Protein AF-A0A1I1GE99-F1 (afdb_monomer_lite)

pLDDT: mean 82.21, std 14.39, range [50.06, 95.56]

Secondary structure (DSSP, 8-state):
-BHHHHHHHHHHHHHHTT--HHHHHHHHHHHHHHHHHHHHHH---BGGG--HHHHHHHHHHHHHTT--GGGGHHHHHHHHHHHT-

Structure (mmCIF, N/CA/C/O backbone):
data_AF-A0A1I1GE99-F1
#
_entry.id   AF-A0A1I1GE99-F1
#
loop_
_atom_site.group_PDB
_atom_site.id
_atom_site.type_symbol
_atom_site.label_atom_id
_atom_site.label_alt_id
_atom_site.label_comp_id
_atom_site.label_asym_id
_atom_site.label_entity_id
_atom_site.label_seq_id
_atom_site.pdbx_PDB_ins_code
_atom_site.Cartn_x
_atom_site.Cartn_y
_atom_site.Cartn_z
_atom_site.occupancy
_atom_site.B_iso_or_equiv
_atom_site.auth_seq_id
_atom_site.auth_comp_id
_atom_site.auth_asym_id
_atom_site.auth_atom_id
_atom_site.pdbx_PDB_model_num
ATOM 1 N N . MET A 1 1 ? -12.408 -6.696 -5.940 1.00 84.50 1 MET A N 1
ATOM 2 C CA . MET A 1 1 ? -11.119 -7.347 -6.263 1.00 84.50 1 MET A CA 1
ATOM 3 C C . MET A 1 1 ? -10.239 -7.312 -5.026 1.00 84.50 1 MET A C 1
ATOM 5 O O . MET A 1 1 ? -10.243 -6.299 -4.326 1.00 84.50 1 MET A O 1
ATOM 9 N N . LEU A 1 2 ? -9.508 -8.388 -4.712 1.00 90.75 2 LEU A N 1
ATOM 10 C CA . LEU A 1 2 ? -8.603 -8.342 -3.562 1.00 90.75 2 LEU A CA 1
ATOM 11 C C . LEU A 1 2 ? -7.494 -7.331 -3.842 1.00 90.75 2 LEU A C 1
ATOM 13 O O . LEU A 1 2 ? -6.961 -7.254 -4.946 1.00 90.75 2 LEU A O 1
ATOM 17 N N . PHE A 1 3 ? -7.133 -6.548 -2.830 1.00 87.81 3 PHE A N 1
ATOM 18 C CA . PHE A 1 3 ? -6.049 -5.578 -2.960 1.00 87.81 3 PHE A CA 1
ATOM 19 C C . PHE A 1 3 ? -4.717 -6.256 -3.316 1.00 87.81 3 PHE A C 1
ATOM 21 O O . PHE A 1 3 ? -3.885 -5.668 -3.997 1.00 87.81 3 PHE A O 1
ATOM 28 N N . GLU A 1 4 ? -4.523 -7.500 -2.879 1.00 88.25 4 GLU A N 1
ATOM 29 C CA . GLU A 1 4 ? -3.343 -8.299 -3.204 1.00 88.25 4 GLU A CA 1
ATOM 30 C C . GLU A 1 4 ? -3.206 -8.575 -4.704 1.00 88.25 4 GLU A C 1
ATOM 32 O O . GLU A 1 4 ? -2.139 -8.308 -5.251 1.00 88.25 4 GLU A O 1
ATOM 37 N N . ASP A 1 5 ? -4.282 -8.985 -5.375 1.00 89.00 5 ASP A N 1
ATOM 38 C CA . ASP A 1 5 ? -4.265 -9.276 -6.816 1.00 89.00 5 ASP A CA 1
ATOM 39 C C . ASP A 1 5 ? -3.827 -8.040 -7.625 1.00 89.00 5 ASP A C 1
ATOM 41 O O . ASP A 1 5 ? -3.002 -8.114 -8.534 1.00 89.00 5 ASP A O 1
ATOM 45 N N . VAL A 1 6 ? -4.308 -6.862 -7.218 1.00 88.06 6 VAL A N 1
ATOM 46 C CA . VAL A 1 6 ? -3.966 -5.565 -7.828 1.00 88.06 6 VAL A CA 1
ATOM 47 C C . VAL A 1 6 ? -2.494 -5.223 -7.637 1.00 88.06 6 VAL A C 1
ATOM 49 O O . VAL A 1 6 ? -1.843 -4.670 -8.526 1.00 88.06 6 VAL A O 1
ATOM 52 N N . LEU A 1 7 ? -1.956 -5.518 -6.452 1.00 87.38 7 LEU A N 1
ATOM 53 C CA . LEU A 1 7 ? -0.544 -5.300 -6.166 1.00 87.38 7 LEU A CA 1
ATOM 54 C C . LEU A 1 7 ? 0.337 -6.217 -7.016 1.00 87.38 7 LEU A C 1
ATOM 56 O O . LEU A 1 7 ? 1.386 -5.771 -7.485 1.00 87.38 7 LEU A O 1
ATOM 60 N N . GLU A 1 8 ? -0.073 -7.466 -7.226 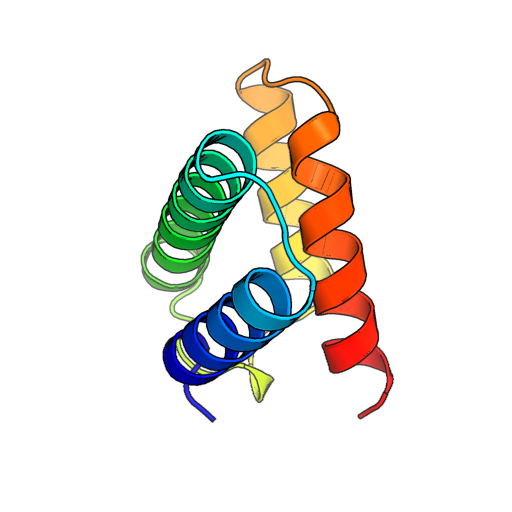1.00 89.25 8 GLU A N 1
ATOM 61 C CA . GLU A 1 8 ? 0.635 -8.396 -8.106 1.00 89.25 8 GLU A CA 1
ATOM 62 C C . GLU A 1 8 ? 0.618 -7.916 -9.558 1.00 89.25 8 GLU A C 1
ATOM 64 O O . GLU A 1 8 ? 1.681 -7.824 -10.178 1.00 89.25 8 GLU A O 1
ATOM 69 N N . GLU A 1 9 ? -0.543 -7.507 -10.074 1.00 88.44 9 GLU A N 1
ATOM 70 C CA . GLU A 1 9 ? -0.682 -6.948 -11.423 1.00 88.44 9 GLU A CA 1
ATOM 71 C C . GLU A 1 9 ? 0.221 -5.721 -11.623 1.00 88.44 9 GLU A C 1
ATOM 73 O O . GLU A 1 9 ? 0.998 -5.641 -12.582 1.00 88.44 9 GLU A O 1
ATOM 78 N N . TYR A 1 10 ? 0.201 -4.785 -10.671 1.00 85.94 10 TYR A N 1
ATOM 79 C CA . TYR A 1 10 ? 1.079 -3.621 -10.714 1.00 85.94 10 TYR A CA 1
ATOM 80 C C . TYR A 1 10 ? 2.561 -4.020 -10.713 1.00 85.94 10 TYR A C 1
ATOM 82 O O . TYR A 1 10 ? 3.382 -3.381 -11.383 1.00 85.94 10 TYR A O 1
ATOM 90 N N . MET A 1 11 ? 2.926 -5.086 -9.992 1.00 87.75 11 MET A N 1
ATOM 91 C CA . MET A 1 11 ? 4.301 -5.572 -9.972 1.00 87.75 11 MET A CA 1
ATOM 92 C C . MET A 1 11 ? 4.734 -6.181 -11.297 1.00 87.75 11 MET A C 1
ATOM 94 O O . MET A 1 11 ? 5.836 -5.859 -11.750 1.00 87.75 11 MET A O 1
ATOM 98 N N . TYR A 1 12 ? 3.871 -6.948 -11.959 1.00 91.12 12 TYR A N 1
ATOM 99 C CA . TYR A 1 12 ? 4.117 -7.411 -13.324 1.00 91.12 12 TYR A CA 1
ATOM 100 C C . TYR A 1 12 ? 4.290 -6.243 -14.295 1.00 91.12 12 TYR A C 1
ATOM 102 O O . TYR A 1 12 ? 5.259 -6.203 -15.055 1.00 91.12 12 TYR A O 1
ATOM 110 N N . HIS A 1 13 ? 3.422 -5.234 -14.218 1.00 88.56 13 HIS A N 1
ATOM 111 C CA . HIS A 1 13 ? 3.544 -4.029 -15.035 1.00 88.56 13 HIS A CA 1
ATOM 112 C C . HIS A 1 13 ? 4.866 -3.276 -14.775 1.00 88.56 13 HIS A C 1
ATOM 114 O O . HIS A 1 13 ? 5.503 -2.785 -15.710 1.00 88.56 13 HIS A O 1
ATOM 120 N N . CYS A 1 14 ? 5.342 -3.209 -13.526 1.00 87.12 14 CYS A N 1
ATOM 121 C CA . CYS A 1 14 ? 6.667 -2.663 -13.234 1.00 87.12 14 CYS A CA 1
ATOM 122 C C . CYS A 1 14 ? 7.801 -3.516 -13.831 1.00 87.12 14 CYS A C 1
ATOM 124 O O . CYS A 1 14 ? 8.762 -2.965 -14.369 1.00 87.12 14 CYS A O 1
ATOM 126 N N . GLN A 1 15 ? 7.710 -4.843 -13.786 1.00 89.94 15 GLN A N 1
ATOM 127 C CA . GLN A 1 15 ? 8.718 -5.692 -14.428 1.00 89.94 15 GLN A CA 1
ATOM 128 C C . GLN A 1 15 ? 8.763 -5.450 -15.940 1.00 89.94 15 GLN A C 1
ATOM 130 O O . GLN A 1 15 ? 9.843 -5.236 -16.485 1.00 89.94 15 GLN A O 1
ATOM 135 N N . ALA A 1 16 ? 7.601 -5.373 -16.593 1.00 92.94 16 ALA A N 1
ATOM 136 C CA . ALA A 1 16 ? 7.499 -5.085 -18.023 1.00 92.94 16 ALA A CA 1
ATOM 137 C C . ALA A 1 16 ? 8.074 -3.706 -18.399 1.00 92.94 16 ALA A C 1
ATOM 139 O O . ALA A 1 16 ? 8.665 -3.547 -19.463 1.00 92.94 16 ALA A O 1
ATOM 140 N N . LYS A 1 17 ? 7.964 -2.711 -17.507 1.00 92.50 17 LYS A N 1
ATOM 141 C CA . LYS A 1 17 ? 8.567 -1.377 -17.683 1.00 92.50 17 LYS A CA 1
ATOM 142 C C . LYS A 1 17 ? 10.084 -1.326 -17.471 1.00 92.50 17 LYS A C 1
ATOM 144 O O . LYS A 1 17 ? 10.665 -0.254 -17.622 1.00 92.50 17 LYS A O 1
ATOM 149 N N . GLY A 1 18 ? 10.729 -2.435 -17.107 1.00 92.56 18 GLY A N 1
ATOM 150 C CA . GLY A 1 18 ? 12.183 -2.499 -16.948 1.00 92.56 18 GLY A CA 1
ATOM 151 C C . GLY A 1 18 ? 12.709 -1.797 -15.692 1.00 92.56 18 GLY A C 1
ATOM 152 O O . GLY A 1 18 ? 13.843 -1.319 -15.677 1.00 92.56 18 GLY A O 1
ATOM 153 N N . TYR A 1 19 ? 11.908 -1.703 -14.623 1.00 89.94 19 TYR A N 1
ATOM 154 C CA . TYR A 1 19 ? 12.419 -1.206 -13.342 1.00 89.94 19 TYR A CA 1
ATOM 155 C C . TYR A 1 19 ? 13.542 -2.113 -12.816 1.00 89.94 19 TYR A C 1
ATOM 157 O O . TYR A 1 19 ? 13.438 -3.337 -12.853 1.00 89.94 19 TYR A O 1
ATOM 165 N N . THR A 1 20 ? 14.597 -1.505 -12.260 1.00 93.62 20 THR A N 1
ATOM 166 C CA . THR A 1 20 ? 15.730 -2.257 -11.693 1.00 93.62 20 THR A CA 1
ATOM 167 C C . THR A 1 20 ? 15.287 -3.190 -10.565 1.00 93.62 20 THR A C 1
ATOM 169 O O . THR A 1 20 ? 14.332 -2.896 -9.839 1.00 93.62 20 THR A O 1
ATOM 172 N N . GLU A 1 21 ? 16.035 -4.269 -10.329 1.00 92.25 21 GLU A N 1
ATOM 173 C CA . GLU A 1 21 ? 15.776 -5.198 -9.220 1.00 92.25 21 GLU A CA 1
ATOM 174 C C . GLU A 1 21 ? 15.723 -4.494 -7.858 1.00 92.25 21 GLU A C 1
ATOM 176 O O . GLU A 1 21 ? 14.854 -4.782 -7.032 1.00 92.25 21 GLU A O 1
ATOM 181 N N . LYS A 1 22 ? 16.606 -3.509 -7.639 1.00 91.19 22 LYS A N 1
ATOM 182 C CA . LYS A 1 22 ? 16.607 -2.681 -6.426 1.00 91.19 22 LYS A CA 1
ATOM 183 C C . LYS A 1 22 ? 15.291 -1.918 -6.280 1.00 91.19 22 LYS A C 1
ATOM 185 O O . LYS A 1 22 ? 14.702 -1.905 -5.199 1.00 91.19 22 LYS A O 1
ATOM 190 N N . THR A 1 23 ? 14.806 -1.308 -7.361 1.00 87.50 23 THR A N 1
ATOM 191 C CA . THR A 1 23 ? 13.517 -0.607 -7.368 1.00 87.50 23 THR A CA 1
ATOM 192 C C . THR A 1 23 ? 12.360 -1.571 -7.115 1.00 87.50 23 THR A C 1
ATOM 194 O O . THR A 1 23 ? 11.494 -1.272 -6.295 1.00 87.50 23 THR A O 1
ATOM 197 N N . MET A 1 24 ? 12.367 -2.742 -7.752 1.00 90.50 24 MET A N 1
ATOM 198 C CA . MET A 1 24 ? 11.357 -3.782 -7.550 1.00 90.50 24 MET A CA 1
ATOM 199 C C . MET A 1 24 ? 11.314 -4.267 -6.099 1.00 90.50 24 MET A C 1
ATOM 201 O O . MET A 1 24 ? 10.237 -4.374 -5.517 1.00 90.50 24 MET A O 1
ATOM 205 N N . LYS A 1 25 ? 12.477 -4.510 -5.482 1.00 91.19 25 LYS A N 1
ATOM 206 C CA . LYS A 1 25 ? 12.584 -4.914 -4.074 1.00 91.19 25 LYS A CA 1
ATOM 207 C C . LYS A 1 25 ? 11.997 -3.858 -3.137 1.00 91.19 25 LYS A C 1
ATOM 209 O O . LYS A 1 25 ? 11.221 -4.201 -2.247 1.00 91.19 25 LYS A O 1
ATOM 214 N N . ASN A 1 26 ? 12.316 -2.584 -3.368 1.00 86.31 26 ASN A N 1
ATOM 215 C CA . ASN A 1 26 ? 11.779 -1.480 -2.571 1.00 86.31 26 ASN A CA 1
ATOM 216 C C . ASN A 1 26 ? 10.252 -1.380 -2.694 1.00 86.31 26 ASN A C 1
ATOM 218 O O . ASN A 1 26 ? 9.568 -1.252 -1.683 1.00 86.31 26 ASN A O 1
ATOM 222 N N . LYS A 1 27 ? 9.713 -1.505 -3.913 1.00 86.50 27 LYS A N 1
ATOM 223 C CA . LYS A 1 27 ? 8.264 -1.485 -4.159 1.00 86.50 27 LYS A CA 1
ATOM 224 C C . LYS A 1 27 ? 7.540 -2.632 -3.461 1.00 86.50 27 LYS A C 1
ATOM 226 O O . LYS A 1 27 ? 6.588 -2.383 -2.730 1.00 86.50 27 LYS A O 1
ATOM 231 N N . ARG A 1 28 ? 8.028 -3.872 -3.603 1.00 89.00 28 ARG A N 1
ATOM 232 C CA . ARG A 1 28 ? 7.456 -5.038 -2.899 1.00 89.00 28 ARG A CA 1
ATOM 233 C C . ARG A 1 28 ? 7.421 -4.825 -1.388 1.00 89.00 28 ARG A C 1
ATOM 235 O O . ARG A 1 28 ? 6.427 -5.148 -0.744 1.00 89.00 28 ARG A O 1
ATOM 242 N N . GLN A 1 29 ? 8.496 -4.275 -0.826 1.00 89.31 29 GLN A N 1
ATOM 243 C CA . GLN A 1 29 ? 8.573 -4.014 0.607 1.00 89.31 29 GLN A CA 1
ATOM 244 C C . GLN A 1 29 ? 7.553 -2.961 1.055 1.00 89.31 29 GLN A C 1
ATOM 246 O O . GLN A 1 29 ? 6.880 -3.165 2.066 1.00 89.31 29 GLN A O 1
ATOM 251 N N . GLU A 1 30 ? 7.408 -1.867 0.307 1.00 86.62 30 GLU A N 1
ATOM 252 C CA . GLU A 1 30 ? 6.420 -0.827 0.611 1.00 86.62 30 GLU A CA 1
ATOM 253 C C . GLU A 1 30 ? 4.990 -1.378 0.523 1.00 86.62 30 GLU A C 1
ATOM 255 O O . GLU A 1 30 ? 4.195 -1.200 1.445 1.00 86.62 30 GLU A O 1
ATOM 260 N N . TYR A 1 31 ? 4.673 -2.138 -0.527 1.00 87.81 31 TYR A N 1
ATOM 261 C CA . TYR A 1 31 ? 3.341 -2.719 -0.698 1.00 87.81 31 TYR A CA 1
ATOM 262 C C . TYR A 1 31 ? 3.002 -3.771 0.347 1.00 87.81 31 TYR A C 1
ATOM 264 O O . TYR A 1 31 ? 1.875 -3.796 0.840 1.00 87.81 31 TYR A O 1
ATOM 272 N N . LYS A 1 32 ? 3.977 -4.583 0.765 1.00 90.19 32 LYS A N 1
ATOM 273 C CA . LYS A 1 32 ? 3.803 -5.500 1.894 1.00 90.19 32 LYS A CA 1
ATOM 274 C C . LYS A 1 32 ? 3.399 -4.742 3.160 1.00 90.19 32 LYS A C 1
ATOM 276 O O . LYS A 1 32 ? 2.497 -5.175 3.871 1.00 90.19 32 LYS A O 1
ATOM 281 N N . GLN A 1 33 ? 4.038 -3.607 3.434 1.00 91.06 33 GLN A N 1
ATOM 282 C CA . GLN A 1 33 ? 3.731 -2.789 4.608 1.00 91.06 33 GLN A CA 1
ATOM 283 C C . GLN A 1 33 ? 2.358 -2.112 4.503 1.00 91.06 33 GLN A C 1
ATOM 285 O O . GLN A 1 33 ? 1.618 -2.107 5.488 1.00 91.06 33 GLN A O 1
ATOM 290 N N . LEU A 1 34 ? 1.983 -1.608 3.324 1.00 90.56 34 LEU A N 1
ATOM 291 C CA . LEU A 1 34 ? 0.654 -1.042 3.080 1.00 90.56 34 LEU A CA 1
ATOM 292 C C . LEU A 1 34 ? -0.449 -2.101 3.224 1.00 90.56 34 LEU A C 1
ATOM 294 O O . LEU A 1 34 ? -1.446 -1.850 3.895 1.00 90.56 34 LEU A O 1
ATOM 298 N N . LYS A 1 35 ? -0.252 -3.300 2.663 1.00 91.50 35 LYS A N 1
ATOM 299 C CA . LYS A 1 35 ? -1.182 -4.431 2.799 1.00 91.50 35 LYS A CA 1
ATOM 300 C C . LYS A 1 35 ? -1.404 -4.792 4.267 1.00 91.50 35 LYS A C 1
ATOM 302 O O . LYS A 1 35 ? -2.545 -4.917 4.698 1.00 91.50 35 LYS A O 1
ATOM 307 N N . ILE A 1 36 ? -0.321 -4.925 5.037 1.00 93.69 36 ILE A N 1
ATOM 308 C CA . ILE A 1 36 ? -0.385 -5.209 6.479 1.00 93.69 36 ILE A CA 1
ATOM 309 C C . ILE A 1 36 ? -1.143 -4.097 7.209 1.00 93.69 36 ILE A C 1
ATOM 311 O O . ILE A 1 36 ? -2.012 -4.382 8.022 1.00 93.69 36 ILE A O 1
ATOM 315 N N . TYR A 1 37 ? -0.873 -2.828 6.894 1.00 94.00 37 TYR A N 1
ATOM 316 C CA . TYR A 1 37 ? -1.597 -1.710 7.498 1.00 94.00 37 TYR A CA 1
ATOM 317 C C . TYR A 1 37 ? -3.102 -1.759 7.204 1.00 94.00 37 TYR A C 1
ATOM 319 O O . TYR A 1 37 ? -3.906 -1.646 8.127 1.00 94.00 37 TYR A O 1
ATOM 327 N N . LEU A 1 38 ? -3.490 -1.932 5.939 1.00 93.62 38 LEU A N 1
ATOM 328 C CA . LEU A 1 38 ? -4.898 -1.973 5.540 1.00 93.62 38 LEU A CA 1
ATOM 329 C C . LEU A 1 38 ? -5.620 -3.162 6.176 1.00 93.62 38 LEU A C 1
ATOM 331 O O . LEU A 1 38 ? -6.697 -2.992 6.744 1.00 93.62 38 LEU A O 1
ATOM 335 N N . LYS A 1 39 ? -4.990 -4.338 6.186 1.00 94.81 39 LYS A N 1
ATOM 336 C CA . LYS A 1 39 ? -5.560 -5.529 6.812 1.00 94.81 39 LYS A CA 1
ATOM 337 C C . LYS A 1 39 ? -5.676 -5.377 8.330 1.00 94.81 39 LYS A C 1
ATOM 339 O O . LYS A 1 39 ? -6.767 -5.497 8.874 1.00 94.81 39 LYS A O 1
ATOM 344 N N . ASP A 1 40 ? -4.581 -5.063 9.014 1.00 95.38 40 ASP A N 1
ATOM 345 C CA . ASP A 1 40 ? -4.512 -5.192 10.474 1.00 95.38 40 ASP A CA 1
ATOM 346 C C . ASP A 1 40 ? -5.013 -3.943 11.211 1.00 95.38 40 ASP A C 1
ATOM 348 O O . ASP A 1 40 ? -5.477 -4.036 12.346 1.00 95.38 40 ASP A O 1
ATOM 352 N N . LYS A 1 41 ? -4.895 -2.753 10.605 1.00 93.88 41 LYS A N 1
ATOM 353 C CA . LYS A 1 41 ? -5.326 -1.483 11.222 1.00 93.88 41 LYS A CA 1
ATOM 354 C C . LYS A 1 41 ? -6.666 -0.982 10.703 1.00 93.88 41 LYS A C 1
ATOM 356 O O . LYS A 1 41 ? -7.279 -0.159 11.380 1.00 93.88 41 LYS A O 1
ATOM 361 N N . ARG A 1 42 ? -7.096 -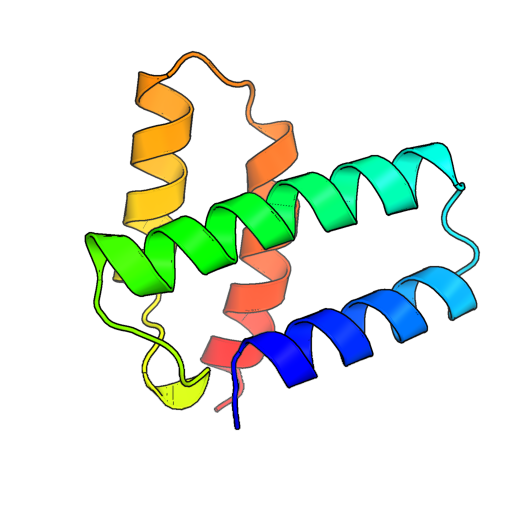1.417 9.515 1.00 92.50 42 ARG A N 1
ATOM 362 C CA . A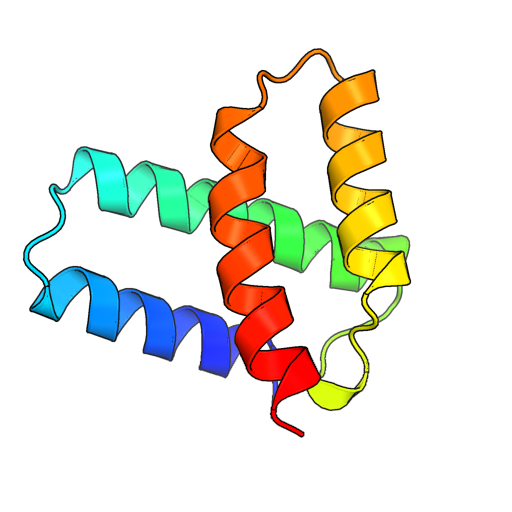RG A 1 42 ? -8.345 -0.958 8.886 1.00 92.50 42 ARG A CA 1
ATOM 363 C C . ARG A 1 42 ? -9.351 -2.071 8.607 1.00 92.50 42 ARG A C 1
ATOM 365 O O . ARG A 1 42 ? -10.484 -1.739 8.294 1.00 92.50 42 ARG A O 1
ATOM 372 N N . ALA A 1 43 ? -8.968 -3.345 8.745 1.00 95.56 43 ALA A N 1
ATOM 373 C CA . ALA A 1 43 ? -9.786 -4.494 8.348 1.00 95.56 43 ALA A CA 1
ATOM 374 C C . ALA A 1 43 ? -10.220 -4.449 6.868 1.00 95.56 43 ALA A C 1
ATOM 376 O O . ALA A 1 43 ? -11.277 -4.958 6.508 1.00 95.56 43 ALA A O 1
ATOM 377 N N . ILE A 1 44 ? -9.394 -3.848 6.004 1.00 94.88 44 ILE A N 1
ATOM 378 C CA . ILE A 1 44 ? -9.653 -3.712 4.568 1.00 94.88 44 ILE A CA 1
ATOM 379 C C . ILE A 1 44 ? -8.789 -4.711 3.798 1.00 94.88 44 ILE A C 1
ATOM 381 O O . ILE A 1 44 ? -7.559 -4.684 3.882 1.00 94.88 44 ILE A O 1
ATOM 385 N N . THR A 1 45 ? -9.436 -5.570 3.013 1.00 93.75 45 THR A N 1
ATOM 386 C CA . THR A 1 45 ? -8.782 -6.548 2.122 1.00 93.75 45 THR A CA 1
ATOM 387 C C . THR A 1 45 ? -9.140 -6.345 0.651 1.00 93.75 45 THR A C 1
ATOM 389 O O . THR A 1 45 ? -8.383 -6.757 -0.226 1.00 93.75 45 THR A O 1
ATOM 392 N N . GLU A 1 46 ? -10.268 -5.695 0.373 1.00 93.06 46 GLU A N 1
ATOM 393 C CA . GLU A 1 46 ? -10.756 -5.416 -0.977 1.00 93.06 46 GLU A CA 1
ATOM 394 C C . GLU A 1 46 ? -10.332 -4.022 -1.439 1.00 93.06 46 GLU A C 1
ATOM 396 O O . GLU A 1 46 ? -10.417 -3.060 -0.672 1.00 93.06 46 GLU A O 1
ATOM 401 N N . LEU A 1 47 ? -9.910 -3.899 -2.702 1.00 87.31 47 LEU A N 1
ATOM 402 C CA . LEU A 1 47 ? -9.501 -2.624 -3.299 1.00 87.31 47 LEU A CA 1
ATOM 403 C C . LEU A 1 47 ? -10.624 -1.580 -3.215 1.00 87.31 47 LEU A C 1
ATOM 405 O O . LEU A 1 47 ? -10.369 -0.417 -2.924 1.00 87.31 47 LEU A O 1
ATOM 409 N N . GLU A 1 48 ? -11.862 -1.998 -3.475 1.00 89.38 48 GLU A N 1
ATOM 410 C CA . GLU A 1 48 ? -13.071 -1.164 -3.471 1.00 89.38 48 GLU A CA 1
ATOM 411 C C . GLU A 1 48 ? -13.323 -0.499 -2.118 1.00 89.38 48 GLU A C 1
ATOM 413 O O . GLU A 1 48 ? -13.881 0.593 -2.060 1.00 89.38 48 GLU A O 1
ATOM 418 N N . SER A 1 49 ? -12.894 -1.152 -1.041 1.00 92.25 49 SER A N 1
ATOM 419 C CA . SER A 1 49 ? -13.081 -0.672 0.324 1.00 92.25 49 SER A CA 1
ATOM 420 C C . SER A 1 49 ? -11.995 0.324 0.756 1.00 92.25 49 SER A C 1
ATOM 422 O O . SER A 1 49 ? -12.098 0.910 1.830 1.00 92.25 49 SER A O 1
ATOM 424 N N . ILE A 1 50 ? -10.945 0.535 -0.051 1.00 89.50 50 ILE A N 1
ATOM 425 C CA . ILE A 1 50 ? -9.858 1.469 0.266 1.00 89.50 50 ILE A CA 1
ATOM 426 C C . ILE A 1 50 ? -10.278 2.894 -0.089 1.00 89.50 50 ILE A C 1
ATOM 428 O O . ILE A 1 50 ? -10.470 3.233 -1.256 1.00 89.50 50 ILE A O 1
ATOM 432 N N . THR A 1 51 ? -10.306 3.777 0.908 1.00 91.19 51 THR A N 1
ATOM 433 C CA . THR A 1 51 ? -10.579 5.199 0.684 1.00 91.19 51 THR A CA 1
ATOM 434 C C . THR A 1 51 ? -9.296 6.029 0.602 1.00 91.19 51 THR A C 1
ATOM 436 O O . THR A 1 51 ? -8.224 5.672 1.100 1.00 91.19 51 THR A O 1
ATOM 439 N N . ILE A 1 52 ? -9.411 7.242 0.051 1.00 85.12 52 ILE A N 1
ATOM 440 C CA . ILE A 1 52 ? -8.326 8.235 0.088 1.00 85.12 52 ILE A CA 1
ATOM 441 C C . ILE A 1 52 ? -7.922 8.570 1.537 1.00 85.12 52 ILE A C 1
ATOM 443 O O . ILE A 1 52 ? -6.762 8.913 1.789 1.00 85.12 52 ILE A O 1
ATOM 447 N N . HIS A 1 53 ? -8.850 8.482 2.496 1.00 90.31 53 HIS A N 1
ATOM 448 C CA . HIS A 1 53 ? -8.565 8.743 3.906 1.00 90.31 53 HIS A CA 1
ATOM 449 C C . HIS A 1 53 ? -7.672 7.661 4.518 1.00 90.31 53 HIS A C 1
ATOM 451 O O . HIS A 1 53 ? -6.756 8.005 5.269 1.00 90.31 53 HIS A O 1
ATOM 457 N N . ASP A 1 54 ? -7.857 6.396 4.136 1.00 91.06 54 ASP A N 1
ATOM 458 C CA . ASP A 1 54 ? -7.000 5.286 4.573 1.00 91.06 54 ASP A CA 1
ATOM 459 C C . ASP A 1 54 ? -5.570 5.469 4.069 1.00 91.06 54 ASP A C 1
ATOM 461 O O . ASP A 1 54 ? -4.611 5.398 4.841 1.00 91.06 54 ASP A O 1
ATOM 465 N N . LEU A 1 55 ? -5.430 5.827 2.791 1.00 88.25 55 LEU A N 1
ATOM 466 C CA . LEU A 1 55 ? -4.135 6.103 2.172 1.00 88.25 55 LEU A CA 1
ATOM 467 C C . LEU A 1 55 ? -3.437 7.317 2.805 1.00 88.25 55 LEU A C 1
ATOM 469 O O . LEU A 1 55 ? -2.240 7.277 3.091 1.00 88.25 55 LEU A O 1
ATOM 473 N N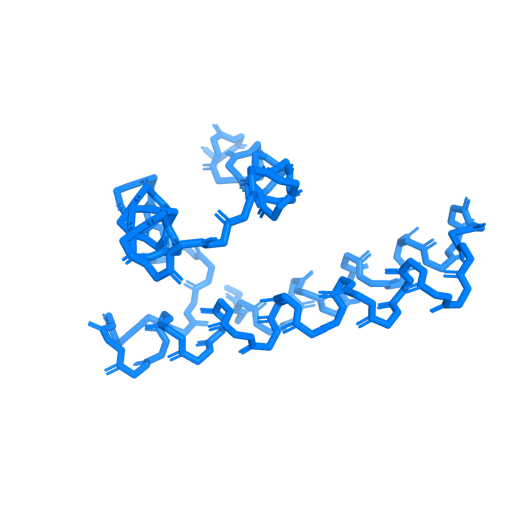 . LYS A 1 56 ? -4.174 8.403 3.078 1.00 87.88 56 LYS A N 1
ATOM 474 C CA . LYS A 1 56 ? -3.632 9.578 3.787 1.00 87.88 56 LYS A CA 1
ATOM 475 C C . LYS A 1 56 ? -3.202 9.229 5.210 1.00 87.88 56 LYS A C 1
ATOM 477 O O . LYS A 1 56 ? -2.180 9.730 5.675 1.00 87.88 56 LYS A O 1
ATOM 482 N N . ALA A 1 57 ? -3.963 8.391 5.906 1.00 91.31 57 ALA A N 1
ATOM 483 C CA . ALA A 1 57 ? -3.623 7.973 7.256 1.00 91.31 57 ALA A CA 1
ATOM 484 C C . ALA A 1 57 ? -2.371 7.088 7.291 1.00 91.31 57 ALA A C 1
ATOM 486 O O . ALA A 1 57 ? -1.534 7.272 8.172 1.00 91.31 57 ALA A O 1
ATOM 487 N N . TYR A 1 58 ? -2.194 6.201 6.309 1.00 90.88 58 TYR A N 1
ATOM 488 C CA . TYR A 1 58 ? -0.958 5.435 6.149 1.00 90.88 58 TYR A CA 1
ATOM 489 C C . TYR A 1 58 ? 0.257 6.346 5.926 1.00 90.88 58 TYR A C 1
ATOM 491 O O . TYR A 1 58 ? 1.278 6.198 6.595 1.00 90.88 58 TYR A O 1
ATOM 499 N N . VAL A 1 59 ? 0.132 7.351 5.053 1.00 86.06 59 VAL A N 1
ATOM 500 C CA . VAL A 1 59 ? 1.202 8.337 4.823 1.00 86.06 59 VAL A CA 1
ATOM 501 C C . VAL A 1 59 ? 1.551 9.099 6.107 1.00 86.06 59 VAL A C 1
ATOM 503 O O . VAL A 1 59 ? 2.728 9.248 6.428 1.00 86.06 59 VAL A O 1
ATOM 506 N N . ARG A 1 60 ? 0.548 9.529 6.883 1.00 88.38 60 ARG A N 1
ATOM 507 C CA . ARG A 1 60 ? 0.769 10.193 8.181 1.00 88.38 60 ARG A CA 1
ATOM 508 C C . ARG A 1 60 ? 1.489 9.286 9.178 1.00 88.38 60 ARG A C 1
ATOM 510 O O . ARG A 1 60 ? 2.412 9.745 9.843 1.00 88.38 60 ARG A O 1
ATOM 517 N N . LEU A 1 61 ? 1.113 8.007 9.247 1.00 89.00 61 LEU A N 1
ATOM 518 C CA . LEU A 1 61 ? 1.791 7.019 10.091 1.00 89.00 61 LEU A CA 1
ATOM 519 C C . LEU A 1 61 ? 3.280 6.915 9.726 1.00 89.00 61 LEU A C 1
ATOM 521 O O . LEU A 1 61 ? 4.135 6.935 10.606 1.00 89.00 61 LEU A O 1
ATOM 525 N N . LYS A 1 62 ? 3.606 6.861 8.430 1.00 85.19 62 LYS A N 1
ATOM 526 C CA . LYS A 1 62 ? 4.996 6.811 7.947 1.00 85.19 62 LYS A CA 1
ATOM 527 C C . LYS A 1 62 ? 5.791 8.071 8.283 1.00 85.19 62 LYS A C 1
ATOM 529 O O . LYS A 1 62 ? 6.949 7.972 8.680 1.00 85.19 62 LYS A O 1
ATOM 534 N N . GLN A 1 63 ? 5.166 9.242 8.164 1.00 84.50 63 GLN A N 1
ATOM 535 C CA . GLN A 1 63 ? 5.779 10.520 8.534 1.00 84.50 63 GLN A CA 1
ATOM 536 C C . GLN A 1 63 ? 6.080 10.591 10.035 1.00 84.50 63 GLN A C 1
ATOM 538 O O . GLN A 1 63 ? 7.175 10.992 10.417 1.00 84.50 63 GLN A O 1
ATOM 543 N N . GLN A 1 64 ? 5.148 10.142 10.881 1.00 85.81 64 GLN A N 1
ATOM 544 C CA . GLN A 1 64 ? 5.355 10.057 12.332 1.00 85.81 64 GLN A CA 1
ATOM 545 C C . GLN A 1 64 ? 6.488 9.092 12.711 1.00 85.81 64 GLN A C 1
ATOM 547 O O . GLN A 1 64 ? 7.154 9.295 13.719 1.00 85.81 64 GLN A O 1
ATOM 552 N N . GLN A 1 65 ? 6.748 8.074 11.887 1.00 84.62 65 GLN A N 1
ATOM 553 C CA . GLN A 1 65 ? 7.871 7.142 12.045 1.00 84.62 65 GLN A CA 1
ATOM 554 C C . GLN A 1 65 ? 9.213 7.692 11.519 1.00 84.62 65 GLN A C 1
ATOM 556 O O . GLN A 1 65 ? 10.209 6.973 11.527 1.00 84.62 65 GLN A O 1
ATOM 561 N N . GLY A 1 66 ? 9.262 8.943 11.043 1.00 78.44 66 GLY A N 1
ATOM 562 C CA . GLY A 1 66 ? 10.490 9.586 10.561 1.00 78.44 66 GLY A CA 1
ATOM 563 C C . GLY A 1 66 ? 10.955 9.128 9.172 1.00 78.44 66 GLY A C 1
ATOM 564 O O . GLY A 1 66 ? 12.092 9.398 8.783 1.00 78.44 66 GLY A O 1
ATOM 565 N N . LEU A 1 67 ? 10.104 8.437 8.403 1.00 73.31 67 LEU A N 1
ATOM 566 C CA . LEU A 1 67 ? 10.442 7.964 7.058 1.00 73.31 67 LEU A CA 1
ATOM 567 C C . LEU A 1 67 ? 10.273 9.090 6.019 1.00 73.31 67 LEU A C 1
ATOM 569 O O . LEU A 1 67 ? 9.269 9.803 6.007 1.00 73.31 67 LEU A O 1
ATOM 573 N N . LYS A 1 68 ? 11.269 9.257 5.134 1.00 60.00 68 LYS A N 1
ATOM 574 C CA . LYS A 1 68 ? 11.289 10.308 4.096 1.00 60.00 68 LYS A CA 1
ATOM 575 C C . LYS A 1 68 ? 10.226 10.075 3.010 1.00 60.00 68 LYS A C 1
ATOM 577 O O . LYS A 1 68 ? 9.915 8.941 2.664 1.00 60.00 68 LYS A O 1
ATOM 582 N N . ALA A 1 69 ? 9.760 11.169 2.404 1.00 54.66 69 ALA A N 1
ATOM 583 C CA . ALA A 1 69 ? 8.632 11.274 1.467 1.00 54.66 69 ALA A CA 1
ATOM 584 C C . ALA A 1 69 ? 8.672 10.410 0.181 1.00 54.66 69 ALA A C 1
ATOM 586 O O . ALA A 1 69 ? 7.692 10.387 -0.557 1.00 54.66 69 ALA A O 1
ATOM 587 N N . GLN A 1 70 ? 9.752 9.677 -0.109 1.00 51.47 70 GLN A N 1
ATOM 588 C CA . GLN A 1 70 ? 9.867 8.874 -1.336 1.00 51.47 70 GLN A CA 1
ATOM 589 C C . GLN A 1 70 ? 8.827 7.735 -1.407 1.00 51.47 70 GLN A C 1
ATOM 591 O O . GLN A 1 70 ? 8.396 7.366 -2.496 1.00 51.47 70 GLN A O 1
ATOM 596 N N . SER A 1 71 ? 8.384 7.211 -0.259 1.00 50.69 71 SER A N 1
ATOM 597 C CA . SER A 1 71 ? 7.336 6.183 -0.142 1.00 50.69 71 SER A CA 1
ATOM 598 C C . SER A 1 71 ? 5.912 6.710 -0.405 1.00 50.69 71 SER A C 1
ATOM 600 O O . SER A 1 71 ? 4.970 5.928 -0.485 1.00 50.69 71 SER A O 1
ATOM 602 N N . ILE A 1 72 ? 5.740 8.026 -0.599 1.00 53.31 72 ILE A N 1
ATOM 603 C CA . ILE A 1 72 ? 4.440 8.686 -0.821 1.00 53.31 72 ILE A CA 1
ATOM 604 C C . ILE A 1 72 ? 4.026 8.653 -2.304 1.00 53.31 72 ILE A C 1
ATOM 606 O O . ILE A 1 72 ? 2.839 8.516 -2.598 1.00 53.31 72 ILE A O 1
ATOM 610 N N . ASN A 1 73 ? 4.983 8.681 -3.242 1.00 53.59 73 ASN A N 1
ATOM 611 C CA . ASN A 1 73 ? 4.690 8.709 -4.686 1.00 53.59 73 ASN A CA 1
ATOM 612 C C . ASN A 1 73 ? 4.048 7.408 -5.205 1.00 53.59 73 ASN A C 1
ATOM 614 O O . ASN A 1 73 ? 3.293 7.433 -6.174 1.00 53.59 73 ASN A O 1
ATOM 618 N N . ASP A 1 74 ? 4.299 6.268 -4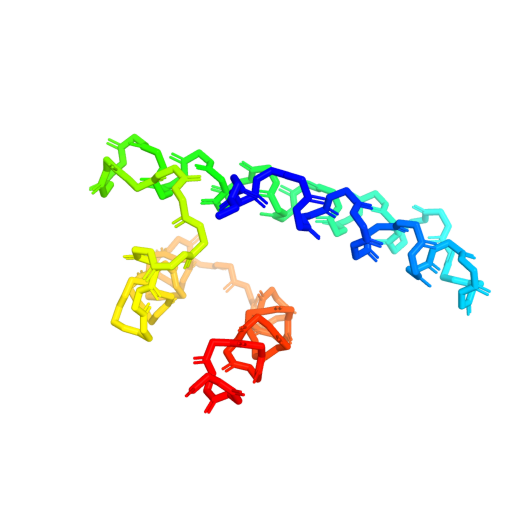.556 1.00 55.41 74 ASP A N 1
ATOM 619 C CA . ASP A 1 74 ? 3.666 4.995 -4.932 1.00 55.41 74 ASP A CA 1
ATOM 620 C C . ASP A 1 74 ? 2.197 4.914 -4.471 1.00 55.41 74 ASP A C 1
ATOM 622 O O . ASP A 1 74 ? 1.387 4.248 -5.114 1.00 55.41 74 ASP A O 1
ATOM 626 N N . VAL A 1 75 ? 1.821 5.662 -3.427 1.00 57.72 75 VAL A N 1
ATOM 627 C CA . VAL A 1 75 ? 0.430 5.789 -2.957 1.00 57.72 75 VAL A CA 1
ATOM 628 C C . VAL A 1 75 ? -0.392 6.694 -3.882 1.00 57.72 75 VAL A C 1
ATOM 630 O O . VAL A 1 75 ? -1.602 6.513 -4.008 1.00 57.72 75 VAL A O 1
ATOM 633 N N . GLU A 1 76 ? 0.232 7.655 -4.568 1.00 54.78 76 GLU A N 1
ATOM 634 C CA . GLU A 1 76 ? -0.470 8.519 -5.527 1.00 54.78 76 GLU A CA 1
ATOM 635 C C . GLU A 1 76 ? -0.969 7.766 -6.763 1.00 54.78 76 GLU A C 1
ATOM 637 O O . GLU A 1 76 ? -2.088 8.018 -7.202 1.00 54.78 76 GLU A O 1
ATOM 642 N N . LYS A 1 77 ? -0.232 6.757 -7.244 1.00 59.69 77 LYS A N 1
ATOM 643 C CA . LYS A 1 77 ? -0.699 5.887 -8.340 1.00 59.69 77 LYS A CA 1
ATOM 644 C C . LYS A 1 77 ? -1.871 4.988 -7.940 1.00 59.69 77 LYS A C 1
ATOM 646 O O . LYS A 1 77 ? -2.759 4.733 -8.753 1.00 59.69 77 LYS A O 1
ATOM 651 N N . VAL A 1 78 ? -1.905 4.543 -6.679 1.00 58.91 78 VAL A N 1
ATOM 652 C CA . VAL A 1 78 ? -3.061 3.816 -6.122 1.00 58.91 78 VAL A CA 1
ATOM 653 C C . VAL A 1 78 ? -4.277 4.744 -6.035 1.00 58.91 78 VAL A C 1
ATOM 655 O O . VAL A 1 78 ? -5.379 4.337 -6.388 1.00 58.91 78 VAL A O 1
ATOM 658 N N . LYS A 1 79 ? -4.091 6.019 -5.653 1.00 56.78 79 LYS A N 1
ATOM 659 C CA . LYS A 1 79 ? -5.184 7.011 -5.663 1.00 56.78 79 LYS A CA 1
ATOM 660 C C . LYS A 1 79 ? -5.770 7.227 -7.056 1.00 56.78 79 LYS A C 1
ATOM 662 O O . LYS A 1 79 ? -6.963 7.478 -7.147 1.00 56.78 79 LYS A O 1
ATOM 667 N N . GLU A 1 80 ? -4.964 7.164 -8.110 1.00 57.97 80 GLU A N 1
ATOM 668 C CA . GLU A 1 80 ? -5.437 7.331 -9.489 1.00 57.97 80 GLU A CA 1
ATOM 669 C C . GLU A 1 80 ? -6.370 6.183 -9.914 1.00 57.97 80 GLU A C 1
ATOM 671 O O . GLU A 1 80 ? -7.436 6.434 -10.468 1.00 57.97 80 GLU A O 1
ATOM 676 N N . HIS A 1 81 ? -6.058 4.943 -9.523 1.00 58.03 81 HIS A N 1
ATOM 677 C CA . HIS A 1 81 ? -6.937 3.786 -9.749 1.00 58.03 81 HIS A CA 1
ATOM 678 C C . HIS A 1 81 ? -8.200 3.801 -8.870 1.00 58.03 81 HIS A C 1
ATOM 680 O O . HIS A 1 81 ? -9.242 3.310 -9.291 1.00 58.03 81 HIS A O 1
ATOM 686 N N . VAL A 1 82 ? -8.132 4.381 -7.664 1.00 58.06 82 VAL A N 1
ATOM 687 C CA . VAL A 1 82 ? -9.306 4.569 -6.787 1.00 58.06 82 VAL A CA 1
ATOM 688 C C . VAL A 1 82 ? -10.212 5.711 -7.273 1.00 58.06 82 VAL A C 1
ATOM 690 O O . VAL 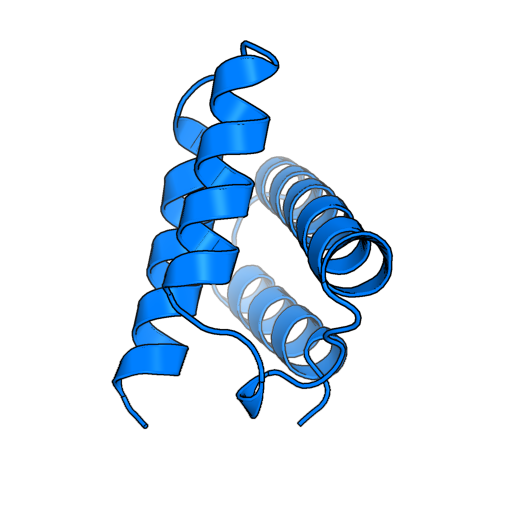A 1 82 ? -11.417 5.641 -7.078 1.00 58.06 82 VAL A O 1
ATOM 693 N N . LYS A 1 83 ? -9.656 6.762 -7.894 1.00 52.12 83 LYS A N 1
ATOM 694 C CA . LYS A 1 83 ? -10.401 7.943 -8.377 1.00 52.12 83 LYS A CA 1
ATOM 695 C C . LYS A 1 83 ? -11.059 7.776 -9.747 1.00 52.12 83 LYS A C 1
ATOM 697 O O . LYS A 1 83 ? -11.980 8.525 -10.037 1.00 52.12 83 LYS A O 1
ATOM 702 N N . ASN A 1 84 ? -10.556 6.873 -10.586 1.00 52.59 84 ASN A N 1
ATOM 703 C CA . ASN A 1 84 ? -11.121 6.593 -11.913 1.00 52.59 84 ASN A CA 1
ATOM 704 C C . ASN A 1 84 ? -12.229 5.519 -11.875 1.00 52.59 84 ASN A C 1
ATOM 706 O O . ASN A 1 84 ? -12.590 4.971 -12.916 1.00 52.59 84 ASN A O 1
ATOM 710 N N . LYS A 1 85 ? -12.736 5.212 -10.677 1.00 50.06 85 LYS A N 1
ATOM 711 C CA . LYS A 1 85 ? -14.034 4.573 -10.443 1.00 50.06 85 LYS A CA 1
ATOM 712 C C . LYS A 1 85 ? -15.067 5.662 -10.190 1.00 50.06 85 LYS A C 1
ATOM 714 O O . LYS A 1 85 ? -16.200 5.495 -10.681 1.00 50.06 85 LYS A O 1
#

Sequence (85 aa):
MLFEDVLEEYMYHCQAKGYTEKTMKNKRQEYKQLKIYLKDKRAITELESITIHDLKAYVRLKQQQGLKAQSINDVEKVKEHVKNK

Radius of gyration: 12.6 Å; chains: 1; bounding box: 31×20×30 Å

Foldseek 3Di:
DFPVVVLVVVLVVCVVVVDDPVRSVVSVVLVVVLCCCCCVVVVDGHLQPDDPVSLVVVVVVCVVVVHDCPSNVVSVVSVVVNVVD